Protein 1RH4 (pdb70)

B-factor: mean 53.48, std 23.92, range [19.33, 145.06]

Radius of gyration: 14.57 Å; Cα contacts (8 Å, |Δi|>4): 0; chains: 1; bounding box: 5×6×48 Å

Solvent-accessible surface area: 3409 Å² total

Secondary structure (DSSP, 8-state):
-TTT--HHHHHHHH--HHHHHHHH--TTT-

Sequence (30 aa):
AALAQKKEIAYLLAKKAEILAALKKKQEIA

Structure (mmCIF, N/CA/C/O backbone):
data_1RH4
#
_entry.id   1RH4
#
_cell.length_a   37.556
_cell.length_b   37.556
_cell.length_c   53.384
_cell.angle_alpha   90.00
_cell.angle_beta   90.00
_cell.angle_gamma   90.00
#
_symmetry.space_group_name_H-M   'P 4 21 2'
#
loop_
_entity.id
_entity.type
_entity.pdbx_description
1 polymer 'RIGHT-HANDED COILED COIL TETRAMER'
2 non-polymer 'ISOPROPYL ALCOHOL'
3 water water
#
loop_
_atom_site.group_PDB
_atom_site.id
_atom_site.type_symbol
_atom_site.label_atom_id
_atom_site.label_alt_id
_atom_site.label_comp_id
_atom_site.label_asym_id
_atom_site.label_entity_id
_atom_site.label_seq_id
_atom_site.pdbx_PDB_ins_code
_atom_site.Cartn_x
_atom_site.Cartn_y
_atom_site.Cartn_z
_atom_site.occupancy
_atom_site.B_iso_or_equiv
_atom_site.auth_seq_id
_atom_site.auth_comp_id
_atom_site.auth_asym_id
_atom_site.auth_atom_id
_atom_site.pdbx_PDB_model_num
ATOM 4 N N . ALA A 1 2 ? 27.884 -0.624 -14.739 1.00 63.00 1 ALA A N 1
ATOM 5 C CA . ALA A 1 2 ? 28.706 -0.017 -13.702 1.00 61.49 1 ALA A CA 1
ATOM 6 C C . ALA A 1 2 ? 27.933 0.852 -12.719 1.00 59.65 1 ALA A C 1
ATOM 7 O O . ALA A 1 2 ? 28.053 0.660 -11.508 1.00 62.01 1 ALA A O 1
ATOM 10 N N . ALA A 1 3 ? 27.069 1.757 -13.195 1.00 56.98 2 ALA A N 1
ATOM 11 C CA . ALA A 1 3 ? 26.303 2.639 -12.322 1.00 53.02 2 ALA A CA 1
ATOM 12 C C . ALA A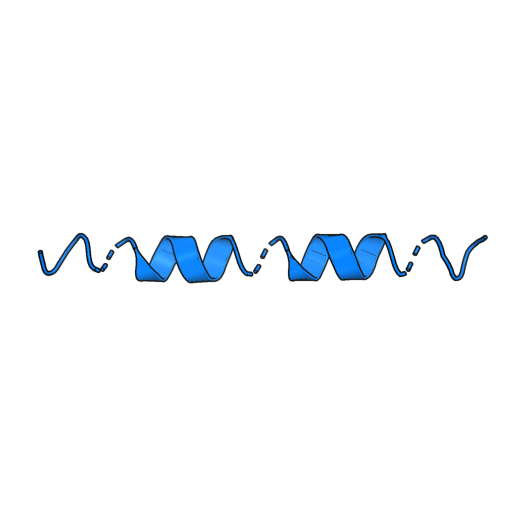 1 3 ? 25.479 1.857 -11.307 1.00 52.79 2 ALA A C 1
ATOM 13 O O . ALA A 1 3 ? 25.442 2.230 -10.135 1.00 49.52 2 ALA A O 1
ATOM 16 N N . LEU A 1 4 ? 24.864 0.742 -11.713 1.00 45.71 3 LEU A N 1
ATOM 17 C CA . LEU A 1 4 ? 24.126 -0.113 -10.794 1.00 55.41 3 LEU A CA 1
ATOM 18 C C . LEU A 1 4 ? 25.017 -0.614 -9.672 1.00 53.09 3 LEU A C 1
ATOM 19 O O . LEU A 1 4 ? 24.646 -0.511 -8.498 1.00 52.45 3 LEU A O 1
ATOM 25 N N . ALA A 1 5 ? 26.215 -1.112 -9.990 1.00 32.08 4 ALA A N 1
ATOM 26 C CA . ALA A 1 5 ? 27.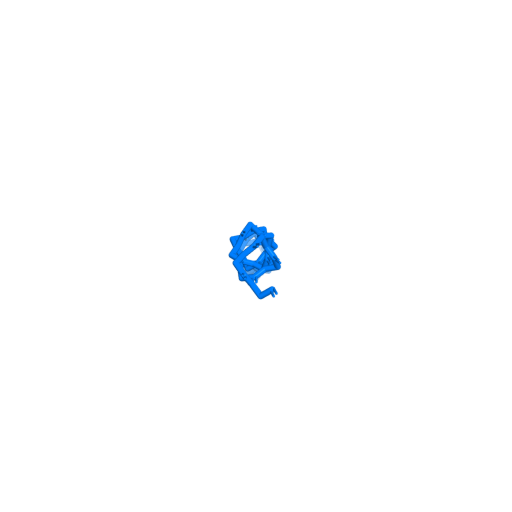103 -1.617 -8.959 1.00 45.59 4 ALA A CA 1
ATOM 27 C C . ALA A 1 5 ? 27.559 -0.459 -8.086 1.00 46.88 4 ALA A C 1
ATOM 28 O O . ALA A 1 5 ? 27.739 -0.646 -6.880 1.00 47.34 4 ALA A O 1
ATOM 31 N N . GLN A 1 6 ? 27.693 0.742 -8.651 1.00 39.00 5 GLN A N 1
ATOM 32 C CA . GLN A 1 6 ? 28.085 1.913 -7.893 1.00 43.00 5 GLN A CA 1
ATOM 33 C C . GLN A 1 6 ? 26.983 2.249 -6.889 1.00 44.44 5 GLN A C 1
ATOM 34 O O . GLN A 1 6 ? 27.262 2.570 -5.729 1.00 40.68 5 GLN A O 1
ATOM 52 N N . LYS A 1 8 ? 24.821 0.183 -5.563 1.00 28.85 7 LYS A N 1
ATOM 53 C CA . LYS A 1 8 ? 24.824 -0.886 -4.582 1.00 35.08 7 LYS A CA 1
ATOM 54 C C . LYS A 1 8 ? 25.914 -0.677 -3.544 1.00 40.15 7 LYS A C 1
ATOM 55 O O . LYS A 1 8 ? 25.657 -0.789 -2.343 1.00 35.85 7 LYS A O 1
ATOM 65 N N . LYS A 1 9 ? 27.130 -0.383 -3.999 1.00 30.51 8 LYS A N 1
ATOM 66 C CA . LYS A 1 9 ? 28.274 -0.115 -3.143 1.00 31.25 8 LYS A CA 1
ATOM 67 C C . LYS A 1 9 ? 28.032 1.064 -2.219 1.00 33.79 8 LYS A C 1
ATOM 68 O O . LYS A 1 9 ? 28.350 0.997 -1.033 1.00 33.36 8 LYS A O 1
ATOM 78 N N . GLU A 1 10 ? 27.451 2.147 -2.723 1.00 25.34 9 GLU A N 1
ATOM 79 C CA . GLU A 1 10 ? 27.178 3.322 -1.915 1.00 30.93 9 GLU A CA 1
ATOM 80 C C . GLU A 1 10 ? 26.087 3.075 -0.883 1.00 35.59 9 GLU A C 1
ATOM 81 O O . GLU A 1 10 ? 26.261 3.514 0.257 1.00 30.90 9 GLU A O 1
ATOM 88 N N . ILE A 1 11 ? 24.990 2.376 -1.204 1.00 26.28 10 ILE A N 1
ATOM 89 C CA . ILE A 1 11 ? 23.961 2.022 -0.222 1.00 29.72 10 ILE A CA 1
ATOM 90 C C . ILE A 1 11 ? 24.566 1.101 0.834 1.00 29.52 10 ILE A C 1
ATOM 91 O O . ILE A 1 11 ? 24.355 1.294 2.029 1.00 34.72 10 ILE A O 1
ATOM 97 N N . 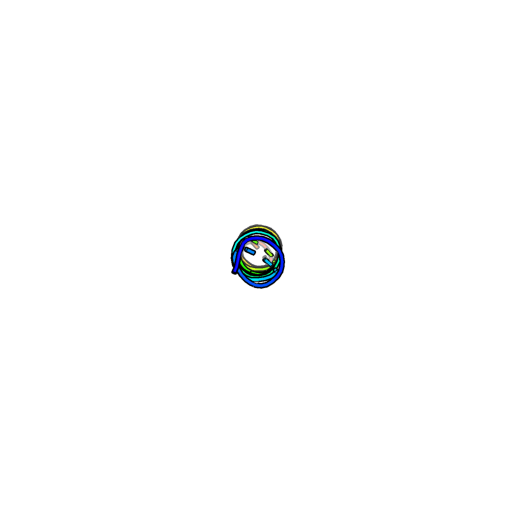ALA A 1 12 ? 25.385 0.125 0.429 1.00 24.21 11 ALA A N 1
ATOM 98 C CA . ALA A 1 12 ? 26.044 -0.799 1.341 1.00 27.40 11 ALA A CA 1
ATOM 99 C C . ALA A 1 12 ? 26.859 -0.049 2.368 1.00 28.29 11 ALA A C 1
ATOM 100 O O . ALA A 1 12 ? 26.805 -0.363 3.564 1.00 31.57 11 ALA A O 1
ATOM 103 N N . TYR A 1 13 ? 27.585 0.959 1.898 1.00 21.35 12 TYR A N 1
ATOM 104 C CA . TYR A 1 13 ? 28.378 1.805 2.765 1.00 25.05 12 TYR A CA 1
ATOM 105 C C . TYR A 1 13 ? 27.493 2.539 3.757 1.00 28.51 12 TYR A C 1
ATOM 106 O O . TYR A 1 13 ? 27.816 2.614 4.944 1.00 29.96 12 TYR A O 1
ATOM 117 N N . LEU A 1 14 ? 26.380 3.098 3.297 1.00 21.09 13 LEU A N 1
ATOM 118 C CA . LEU A 1 14 ? 25.486 3.834 4.174 1.00 30.81 13 LEU A CA 1
ATOM 119 C C . LEU A 1 14 ? 24.846 2.938 5.218 1.00 27.96 13 LEU A C 1
ATOM 120 O O . LEU A 1 14 ? 24.668 3.339 6.367 1.00 28.79 13 LEU A O 1
ATOM 126 N N . LEU A 1 15 ? 24.490 1.714 4.868 1.00 28.84 14 LEU A N 1
ATOM 127 C CA . LEU A 1 15 ? 23.986 0.733 5.816 1.00 34.76 14 LEU A CA 1
ATOM 128 C C . LEU A 1 15 ? 25.006 0.466 6.907 1.00 38.48 14 LEU A C 1
ATOM 129 O O . LEU A 1 15 ? 24.669 0.490 8.089 1.00 30.83 14 LEU A O 1
ATOM 135 N N . ALA A 1 16 ? 26.271 0.250 6.547 1.00 36.31 15 ALA A N 1
ATOM 136 C CA . ALA A 1 16 ? 27.306 -0.044 7.521 1.00 34.61 15 ALA A CA 1
ATOM 137 C C . ALA A 1 16 ? 27.500 1.161 8.429 1.00 31.05 15 ALA A C 1
ATOM 138 O O . ALA A 1 16 ? 27.747 1.019 9.623 1.00 32.45 15 ALA A O 1
ATOM 141 N N . LYS A 1 17 ? 27.391 2.373 7.912 1.00 29.99 16 LYS A N 1
ATOM 142 C CA . LYS A 1 17 ? 27.510 3.580 8.699 1.00 33.02 16 LYS A CA 1
ATOM 143 C C . LYS A 1 17 ? 26.350 3.677 9.679 1.00 42.31 16 LYS A C 1
ATOM 144 O O . LYS A 1 17 ? 26.571 4.012 10.841 1.00 28.46 16 LYS A O 1
ATOM 163 N N . LYS A 1 19 ? 24.532 1.185 10.932 1.00 27.57 18 LYS A N 1
ATOM 164 C CA . LYS A 1 19 ? 24.748 0.138 11.910 1.00 34.90 18 LYS A CA 1
ATOM 165 C C . LYS A 1 19 ? 25.805 0.556 12.929 1.00 35.99 18 LYS A C 1
ATOM 166 O O . LYS A 1 19 ? 25.516 0.538 14.125 1.00 30.19 18 LYS A O 1
ATOM 176 N N . ALA A 1 20 ? 26.991 0.993 12.507 1.00 30.22 19 ALA A N 1
ATOM 177 C CA . ALA A 1 20 ? 28.048 1.395 13.423 1.00 31.50 19 ALA A CA 1
ATOM 178 C C . ALA A 1 20 ? 27.585 2.509 14.351 1.00 38.37 19 ALA A C 1
ATOM 179 O O . ALA A 1 20 ? 27.859 2.474 15.549 1.00 34.53 19 ALA A O 1
ATOM 182 N N . GLU A 1 21 ? 26.830 3.484 13.850 1.00 31.02 20 GLU A N 1
ATOM 183 C CA . GLU A 1 21 ? 26.354 4.575 14.682 1.00 33.57 20 GLU A CA 1
ATOM 184 C C . GLU A 1 21 ? 25.345 4.118 15.721 1.00 37.97 20 GLU A C 1
ATOM 185 O O . GLU A 1 21 ? 25.366 4.572 16.871 1.00 35.92 20 GLU A O 1
ATOM 192 N N . ILE A 1 22 ? 24.473 3.180 15.372 1.00 30.67 21 ILE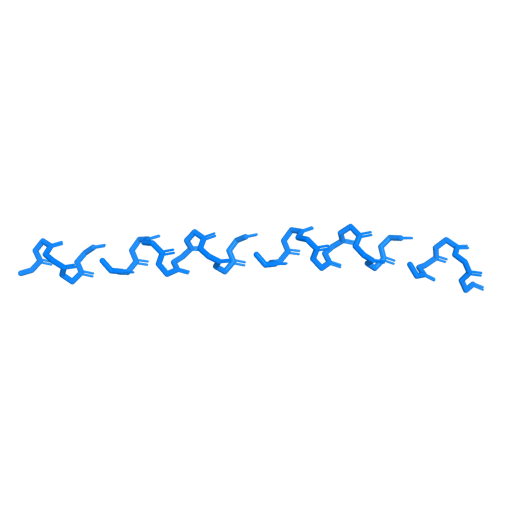 A N 1
ATOM 193 C CA . ILE A 1 22 ? 23.476 2.696 16.307 1.00 37.02 21 ILE A CA 1
ATOM 194 C C . ILE A 1 22 ? 24.201 1.883 17.374 1.00 33.76 21 ILE A C 1
ATOM 195 O O . ILE A 1 22 ? 23.950 2.045 18.572 1.00 33.85 21 ILE A O 1
ATOM 201 N N . LEU A 1 23 ? 25.175 1.057 17.006 1.00 33.40 22 LEU A N 1
ATOM 202 C CA . LEU A 1 23 ? 25.845 0.220 17.985 1.00 42.45 22 LEU A CA 1
ATOM 203 C C . LEU A 1 23 ? 26.706 1.103 18.858 1.00 42.25 22 LEU A C 1
ATOM 204 O O . LEU A 1 23 ? 26.887 0.788 20.030 1.00 46.40 22 LEU A O 1
ATOM 210 N N . ALA A 1 24 ? 27.171 2.249 18.360 1.00 40.87 23 ALA A N 1
ATOM 211 C CA . ALA A 1 24 ? 27.916 3.202 19.163 1.00 41.96 23 ALA A CA 1
ATOM 212 C C . ALA A 1 24 ? 27.003 3.701 20.276 1.00 43.72 23 ALA A C 1
ATOM 213 O O . ALA A 1 24 ? 27.345 3.591 21.454 1.00 62.03 23 ALA A O 1
ATOM 216 N N . ALA A 1 25 ? 25.804 4.198 19.980 1.00 37.29 24 ALA A N 1
ATOM 217 C CA . ALA A 1 25 ? 24.903 4.677 21.013 1.00 39.42 24 ALA A CA 1
ATOM 218 C C . ALA A 1 25 ? 24.498 3.562 21.959 1.00 47.71 24 ALA A C 1
ATOM 219 O O . ALA A 1 25 ? 24.418 3.806 23.163 1.00 50.31 24 ALA A O 1
ATOM 222 N N . LEU A 1 26 ? 24.298 2.325 21.501 1.00 38.18 25 LEU A N 1
ATOM 223 C CA . LEU A 1 26 ? 23.931 1.238 22.394 1.00 41.46 25 LEU A CA 1
ATOM 224 C C . LEU A 1 26 ? 25.038 0.976 23.392 1.00 50.21 25 LEU A C 1
ATOM 225 O O . LEU A 1 26 ? 24.774 0.778 24.576 1.00 46.39 25 LEU A O 1
ATOM 231 N N . LYS A 1 27 ? 26.292 0.994 22.950 1.00 51.10 26 LYS A N 1
ATOM 232 C CA . LYS A 1 27 ? 27.413 0.768 23.836 1.00 57.34 26 LYS A CA 1
ATOM 233 C C . LYS A 1 27 ? 27.501 1.905 24.818 1.00 50.15 26 LYS A C 1
ATOM 234 O O . LYS A 1 27 ? 27.863 1.638 25.961 1.00 65.08 26 LYS A O 1
ATOM 244 N N . LYS A 1 28 ? 27.188 3.155 24.476 1.00 55.61 27 LYS A N 1
ATOM 245 C CA . LYS A 1 28 ? 27.200 4.217 25.469 1.00 63.92 27 LYS A CA 1
ATOM 246 C C . LYS A 1 28 ? 26.167 3.883 26.538 1.00 66.01 27 LYS A C 1
ATOM 247 O O . LYS A 1 28 ? 26.462 4.023 27.726 1.00 73.40 27 LYS A O 1
ATOM 266 N N . LYS A 1 30 ? 25.060 0.634 27.422 1.00 67.24 29 LYS A N 1
ATOM 267 C CA . LYS A 1 3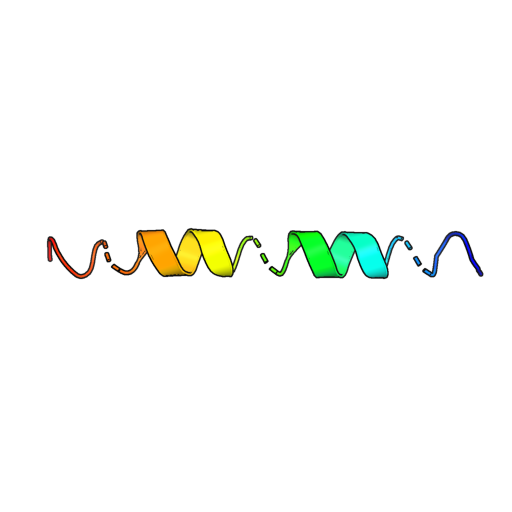0 ? 25.564 -0.480 28.201 1.00 68.19 29 LYS A CA 1
ATOM 268 C C . LYS A 1 30 ? 26.705 -0.005 29.100 1.00 79.39 29 LYS A C 1
ATOM 269 O O . LYS A 1 30 ? 26.866 -0.502 30.218 1.00 86.78 29 LYS A O 1
ATOM 279 N N . GLN A 1 31 ? 27.476 0.996 28.660 1.00 88.62 30 GLN A N 1
ATOM 280 C CA . GLN A 1 31 ? 28.58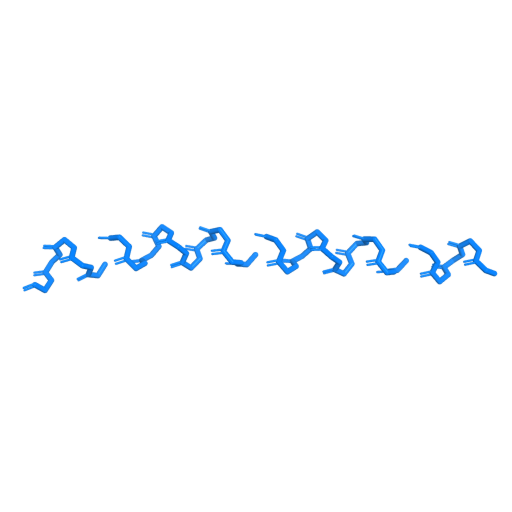2 1.542 29.431 1.00 89.72 30 GLN A CA 1
ATOM 281 C C . GLN A 1 31 ? 28.024 2.309 30.619 1.00 88.10 30 GLN A C 1
ATOM 282 O O . GLN A 1 31 ? 28.532 2.137 31.727 1.00 88.80 30 GLN A O 1
ATOM 291 N N . GLU A 1 32 ? 26.978 3.119 30.428 1.00 80.11 31 GLU A N 1
ATOM 292 C CA . GLU A 1 32 ? 26.340 3.867 31.505 1.00 80.55 31 GLU A CA 1
ATOM 293 C C . GLU A 1 32 ? 25.909 2.930 32.628 1.00 79.66 31 GLU A C 1
ATOM 294 O O . GLU A 1 32 ? 26.295 3.112 33.783 1.00 87.84 31 GLU A O 1
ATOM 301 N N . ILE A 1 33 ? 25.162 1.885 32.279 1.00 78.54 32 ILE A N 1
ATOM 302 C CA . ILE A 1 33 ? 24.662 0.943 33.267 1.00 76.42 32 ILE A CA 1
ATOM 303 C 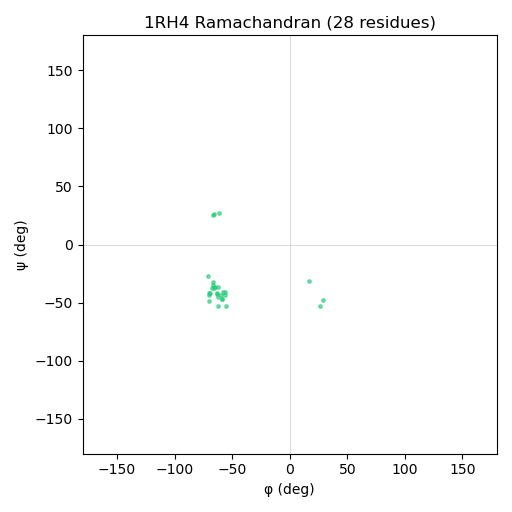C . ILE A 1 33 ? 25.747 0.071 33.889 1.00 72.47 32 ILE A C 1
ATOM 304 O O . ILE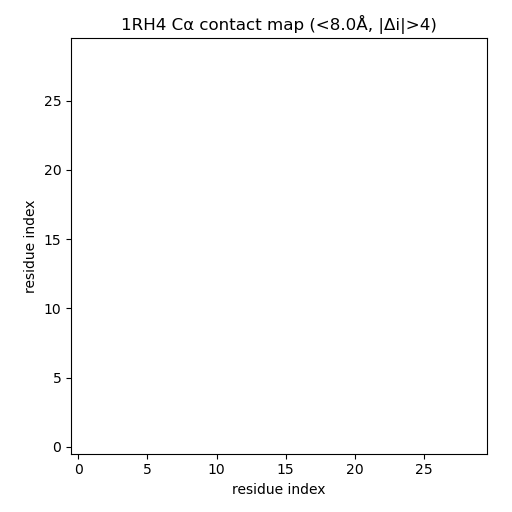 A 1 33 ? 25.733 -0.072 35.111 1.00 75.45 32 ILE A O 1
ATOM 310 N N . ALA A 1 34 ? 26.657 -0.574 33.151 1.00 74.30 33 ALA A N 1
ATOM 311 C CA . ALA A 1 34 ? 27.713 -1.373 33.762 1.00 80.63 33 ALA A CA 1
ATOM 312 C C . ALA A 1 34 ? 28.559 -0.476 34.657 1.00 85.57 33 ALA A C 1
ATOM 313 O O . ALA A 1 34 ? 28.922 -0.815 35.785 1.00 93.04 33 ALA A O 1
#

Foldseek 3Di:
DVVVCCVVVVVVVVCCVVVVVVVVCCVVVD